Protein AF-W4JSP7-F1 (afdb_monomer_lite)

Foldseek 3Di:
DADWDKDFAPVVVLLVQLVVVCLADPDDPVVVVVDDPVCRVVVNVVSSVNSSQVSVVVLVVVLPFPWHKDFDDDPPDDTTIIIIHHPCLPPVRDDPVSVVSVVSSCVSRVNDD

pLDDT: mean 85.27, std 10.18, range [45.47, 94.75]

Organism: Heterobasidion irregulare (strain TC 32-1) (NCBI:txid747525)

Structure (mmCIF, N/CA/C/O backbone):
data_AF-W4JSP7-F1
#
_entry.id   AF-W4JSP7-F1
#
loop_
_atom_site.group_PDB
_atom_site.id
_atom_site.type_symbol
_atom_site.label_atom_id
_atom_site.label_alt_id
_atom_site.label_comp_id
_atom_site.label_asym_id
_atom_site.label_entity_id
_atom_site.label_seq_id
_atom_site.pdbx_PDB_ins_code
_atom_site.Cartn_x
_atom_site.Cartn_y
_atom_site.Cartn_z
_atom_site.occupancy
_atom_site.B_iso_or_equiv
_atom_site.auth_seq_id
_atom_site.auth_comp_id
_atom_site.auth_asym_id
_atom_site.auth_atom_id
_atom_site.pdbx_PDB_model_num
ATOM 1 N N . MET A 1 1 ? -17.566 16.484 4.068 1.00 45.47 1 MET A N 1
ATOM 2 C CA . MET A 1 1 ? -16.143 16.122 4.239 1.00 45.47 1 MET A CA 1
ATOM 3 C C . MET A 1 1 ? -16.048 15.135 5.394 1.00 45.47 1 MET A C 1
ATOM 5 O O . MET A 1 1 ? -16.369 15.506 6.516 1.00 45.47 1 MET A O 1
ATOM 9 N N . GLN A 1 2 ? -15.752 13.864 5.119 1.00 53.62 2 GLN A N 1
ATOM 10 C CA . GLN A 1 2 ? -15.632 12.832 6.155 1.00 53.62 2 GLN A CA 1
ATOM 11 C C . GLN A 1 2 ? -14.201 12.893 6.711 1.00 53.62 2 GLN A C 1
ATOM 13 O O . GLN A 1 2 ? -13.250 12.745 5.953 1.00 53.62 2 GLN A O 1
ATOM 18 N N . LEU A 1 3 ? -14.039 13.177 8.006 1.00 58.44 3 LEU A N 1
ATOM 19 C CA . LEU A 1 3 ? -12.739 13.082 8.681 1.00 58.44 3 LEU A CA 1
ATOM 20 C C . LEU A 1 3 ? -12.321 11.606 8.723 1.00 58.44 3 LEU A C 1
ATOM 22 O O . LEU A 1 3 ? -13.057 10.792 9.279 1.00 58.44 3 LEU A O 1
ATOM 26 N N . VAL A 1 4 ? -11.171 11.277 8.134 1.00 68.25 4 VAL A N 1
ATOM 27 C CA . VAL A 1 4 ? -10.566 9.934 8.135 1.00 68.25 4 VAL A CA 1
ATOM 28 C C . VAL A 1 4 ? -9.348 9.908 9.053 1.00 68.25 4 VAL A C 1
ATOM 30 O O . VAL A 1 4 ? -8.709 10.939 9.266 1.00 68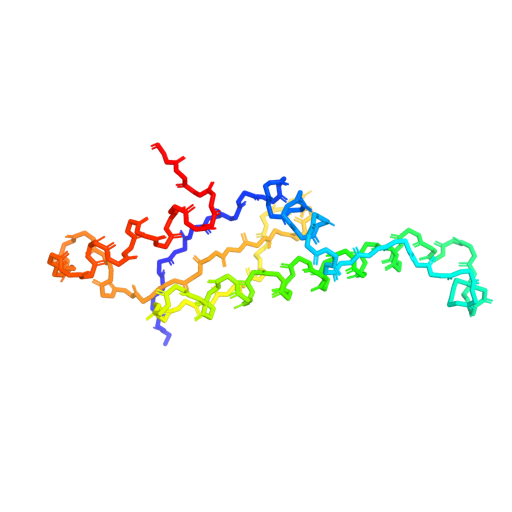.25 4 VAL A O 1
ATOM 33 N N . LEU A 1 5 ? -9.035 8.741 9.613 1.00 79.38 5 LEU A N 1
ATOM 34 C CA . LEU A 1 5 ? -7.782 8.529 10.338 1.00 79.38 5 LEU A CA 1
ATOM 35 C C . LEU A 1 5 ? -6.734 8.021 9.353 1.00 79.38 5 LEU A C 1
ATOM 37 O O . LEU A 1 5 ? -6.982 7.035 8.662 1.00 79.38 5 LEU A O 1
ATOM 41 N N . GLY A 1 6 ? -5.601 8.716 9.273 1.00 83.19 6 GLY A N 1
ATOM 42 C CA . GLY A 1 6 ? -4.509 8.392 8.362 1.00 83.19 6 GLY A CA 1
ATOM 43 C C . GLY A 1 6 ? -3.314 7.784 9.091 1.00 83.19 6 GLY A C 1
ATOM 44 O O . GLY A 1 6 ? -2.860 8.348 10.086 1.00 83.19 6 GLY A O 1
ATOM 45 N N . TYR A 1 7 ? -2.786 6.679 8.572 1.00 84.81 7 TYR A N 1
ATOM 46 C CA . TYR A 1 7 ? -1.483 6.129 8.942 1.00 84.81 7 TYR A CA 1
ATOM 47 C C . TYR A 1 7 ? -0.557 6.255 7.740 1.00 84.81 7 TYR A C 1
ATOM 49 O O . TYR A 1 7 ? -0.871 5.737 6.668 1.00 84.81 7 TYR A O 1
ATOM 57 N N . LEU A 1 8 ? 0.578 6.933 7.910 1.00 86.50 8 LEU A N 1
ATOM 58 C CA . LEU A 1 8 ? 1.589 6.982 6.857 1.00 86.50 8 LEU A CA 1
ATOM 59 C C . LEU A 1 8 ? 2.072 5.567 6.547 1.00 86.50 8 LEU A C 1
ATOM 61 O O . LEU A 1 8 ? 2.283 4.755 7.451 1.00 86.50 8 LEU A O 1
ATOM 65 N N . VAL A 1 9 ? 2.209 5.277 5.261 1.00 89.25 9 VAL A N 1
ATOM 66 C CA . VAL A 1 9 ? 2.683 3.982 4.790 1.00 89.25 9 VAL A CA 1
ATOM 67 C C . VAL A 1 9 ? 4.179 3.872 5.055 1.00 89.25 9 VAL A C 1
ATOM 69 O O . VAL A 1 9 ? 4.938 4.804 4.796 1.00 89.25 9 VAL A O 1
ATOM 72 N N . ASN A 1 10 ? 4.621 2.712 5.542 1.00 88.44 10 ASN A N 1
ATOM 73 C CA .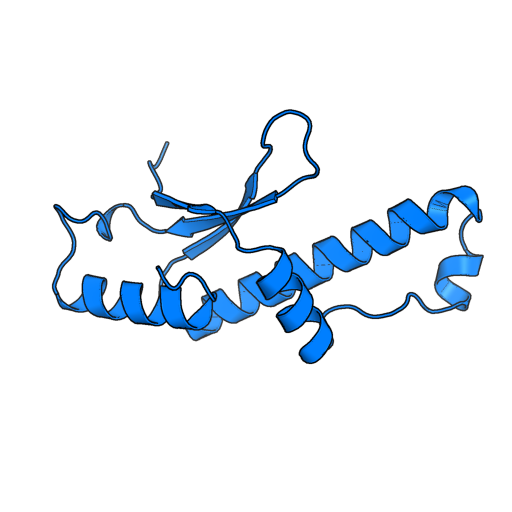 ASN A 1 10 ? 6.031 2.353 5.486 1.00 88.44 10 ASN A CA 1
ATOM 74 C C . ASN A 1 10 ? 6.362 1.942 4.045 1.00 88.44 10 ASN A C 1
ATOM 76 O O . ASN A 1 10 ? 6.146 0.799 3.649 1.00 88.44 10 ASN A O 1
ATOM 80 N N . GLU A 1 11 ? 6.830 2.896 3.247 1.00 85.75 11 GLU A N 1
ATOM 81 C CA . GLU A 1 11 ? 6.999 2.709 1.800 1.00 85.75 11 GLU A CA 1
ATOM 82 C C . GLU A 1 11 ? 8.125 1.748 1.449 1.00 85.75 11 GLU A C 1
ATOM 84 O O . GLU A 1 11 ? 8.046 1.067 0.434 1.00 85.75 11 GLU A O 1
ATOM 89 N N . ILE A 1 12 ? 9.145 1.655 2.305 1.00 87.88 12 ILE A N 1
ATOM 90 C CA . ILE A 1 12 ? 10.214 0.665 2.156 1.00 87.88 12 ILE A CA 1
ATOM 91 C C . ILE A 1 12 ? 9.610 -0.733 2.292 1.00 87.88 12 ILE A C 1
ATOM 93 O O . ILE A 1 12 ? 9.783 -1.569 1.411 1.00 87.88 12 ILE A O 1
ATOM 97 N N . TRP A 1 13 ? 8.827 -0.957 3.352 1.00 90.81 13 TRP A N 1
ATOM 98 C CA . TRP A 1 13 ? 8.156 -2.237 3.563 1.00 90.81 13 TRP A CA 1
ATOM 99 C C . TRP A 1 13 ? 7.179 -2.570 2.429 1.00 90.81 13 TRP A C 1
ATOM 101 O O . TRP A 1 13 ? 7.201 -3.688 1.919 1.00 90.81 13 TRP A O 1
ATOM 111 N N . LEU A 1 14 ? 6.352 -1.607 1.999 1.00 91.62 14 LEU A N 1
ATOM 112 C CA . LEU A 1 14 ? 5.390 -1.834 0.916 1.00 91.62 14 LEU A CA 1
ATOM 113 C C . LEU A 1 14 ? 6.106 -2.138 -0.405 1.00 91.62 14 LEU A C 1
ATOM 115 O O . LEU A 1 14 ? 5.646 -2.986 -1.163 1.00 91.62 14 LEU A O 1
ATOM 119 N N . ARG A 1 15 ? 7.255 -1.503 -0.654 1.00 91.19 15 ARG A N 1
ATOM 120 C CA . ARG A 1 15 ? 8.094 -1.755 -1.828 1.00 91.19 15 ARG A CA 1
ATOM 121 C C . ARG A 1 15 ? 8.704 -3.140 -1.831 1.00 91.19 15 ARG A C 1
ATOM 123 O O . ARG A 1 15 ? 8.640 -3.809 -2.864 1.00 91.19 15 ARG A O 1
ATOM 130 N N . ASP A 1 16 ? 9.238 -3.578 -0.698 1.00 91.19 16 ASP A N 1
ATOM 131 C CA . ASP A 1 16 ? 9.772 -4.929 -0.544 1.00 91.19 16 ASP A CA 1
ATOM 132 C C . ASP A 1 16 ? 8.664 -5.974 -0.711 1.00 91.19 16 ASP A C 1
ATOM 134 O O . ASP A 1 16 ? 8.844 -6.950 -1.440 1.00 91.19 16 ASP A O 1
ATOM 138 N N . TYR A 1 17 ? 7.497 -5.740 -0.103 1.00 92.75 17 TYR A N 1
ATOM 139 C CA . TYR A 1 17 ? 6.322 -6.598 -0.244 1.00 92.75 17 TYR A CA 1
ATOM 140 C C . TYR A 1 17 ? 5.866 -6.693 -1.705 1.00 92.75 17 TYR A C 1
ATOM 142 O O . TYR A 1 17 ? 5.742 -7.789 -2.252 1.00 92.75 17 TYR A O 1
ATOM 150 N N . ALA A 1 18 ? 5.662 -5.550 -2.360 1.00 93.94 18 ALA A N 1
ATOM 151 C CA . ALA A 1 18 ? 5.199 -5.484 -3.739 1.00 93.94 18 ALA A CA 1
ATOM 152 C C . ALA A 1 18 ? 6.172 -6.189 -4.701 1.00 93.94 18 ALA A C 1
ATOM 154 O O . ALA A 1 18 ? 5.738 -6.941 -5.571 1.00 93.94 18 ALA A O 1
ATOM 155 N N . LYS A 1 19 ? 7.485 -6.048 -4.477 1.00 92.06 19 LYS A N 1
ATOM 156 C CA . LYS A 1 19 ? 8.517 -6.751 -5.250 1.00 92.06 19 LYS A CA 1
ATOM 157 C C . LYS A 1 19 ? 8.519 -8.261 -5.003 1.00 92.06 19 LYS A C 1
ATOM 159 O O . LYS A 1 19 ? 8.575 -9.035 -5.953 1.00 92.06 19 LYS A O 1
ATOM 164 N N . GLN A 1 20 ? 8.439 -8.698 -3.743 1.00 93.44 20 GLN A N 1
ATOM 165 C CA . GLN A 1 20 ? 8.386 -10.125 -3.382 1.00 93.44 20 GLN A CA 1
ATOM 166 C C . GLN A 1 20 ? 7.159 -10.831 -3.968 1.00 93.44 20 GLN A C 1
ATOM 168 O O . GLN A 1 20 ? 7.225 -12.015 -4.295 1.00 93.44 20 GLN A O 1
ATOM 173 N N . HIS A 1 21 ? 6.057 -10.098 -4.110 1.00 94.19 21 HIS A N 1
ATOM 174 C CA . HIS A 1 21 ? 4.799 -10.593 -4.658 1.00 94.19 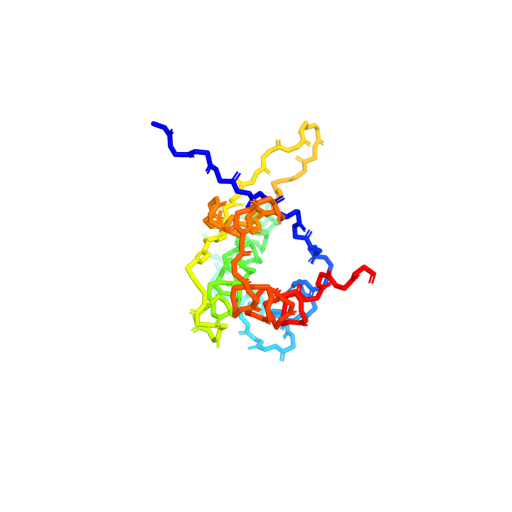21 HIS A CA 1
ATOM 175 C C . HIS A 1 21 ? 4.576 -10.242 -6.136 1.00 94.19 21 HIS A C 1
ATOM 177 O O . HIS A 1 21 ? 3.503 -10.531 -6.652 1.00 94.19 21 HIS A O 1
ATOM 183 N N . GLN A 1 22 ? 5.589 -9.694 -6.817 1.00 93.56 22 GLN A N 1
ATOM 184 C CA . GLN A 1 22 ? 5.587 -9.432 -8.261 1.00 93.56 22 GLN A CA 1
ATOM 185 C C . GLN A 1 22 ? 4.475 -8.478 -8.742 1.00 93.56 22 GLN A C 1
ATOM 187 O O . GLN A 1 22 ? 3.970 -8.640 -9.847 1.00 93.56 22 GLN A O 1
ATOM 192 N N . TYR A 1 23 ? 4.113 -7.472 -7.938 1.00 93.31 23 TYR A N 1
ATOM 193 C CA . TYR A 1 23 ? 3.171 -6.417 -8.358 1.00 93.31 23 TYR A CA 1
ATOM 194 C C . TYR A 1 23 ? 3.787 -5.411 -9.335 1.00 93.31 23 TYR A C 1
A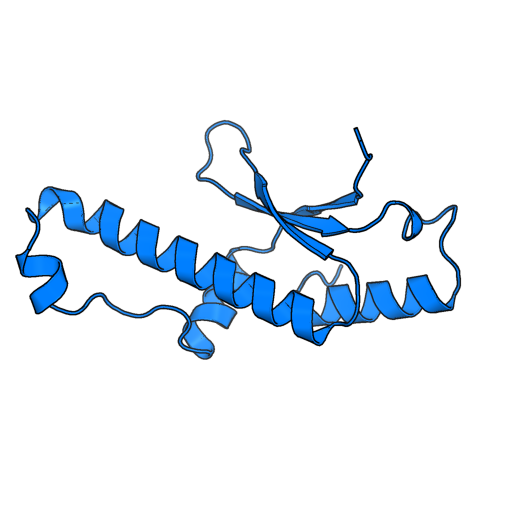TOM 196 O O . TYR A 1 23 ? 3.074 -4.701 -10.027 1.00 93.31 23 TYR A O 1
ATOM 204 N N . TYR A 1 24 ? 5.113 -5.337 -9.381 1.00 89.81 24 TYR A N 1
ATOM 205 C CA . TYR A 1 24 ? 5.854 -4.653 -10.432 1.00 89.81 24 TYR A CA 1
ATOM 206 C C . TYR A 1 24 ? 7.168 -5.401 -10.659 1.00 89.81 24 TYR A C 1
ATOM 208 O O . TYR A 1 24 ? 7.633 -6.169 -9.806 1.00 89.81 24 TYR A O 1
ATOM 216 N N . GLY A 1 25 ? 7.767 -5.181 -11.820 1.00 84.75 25 GLY A N 1
ATOM 217 C CA . GLY A 1 25 ? 9.040 -5.767 -12.206 1.00 84.75 25 GLY A CA 1
ATOM 218 C C . GLY A 1 25 ? 9.844 -4.801 -13.057 1.00 84.75 25 GLY A C 1
ATOM 219 O O . GLY A 1 25 ? 9.480 -3.637 -13.216 1.00 84.75 25 GLY A O 1
ATOM 220 N N . ASP A 1 26 ? 10.947 -5.296 -13.604 1.00 85.94 26 ASP A N 1
ATOM 221 C CA . ASP A 1 26 ? 11.686 -4.533 -14.600 1.00 85.94 26 ASP A CA 1
ATOM 222 C C . ASP A 1 26 ? 10.803 -4.378 -15.845 1.00 85.94 26 ASP A C 1
ATOM 224 O O . ASP A 1 26 ? 10.248 -5.363 -16.342 1.00 85.94 26 ASP A O 1
ATOM 228 N N . LEU A 1 27 ? 10.672 -3.143 -16.339 1.00 84.31 27 LEU A N 1
ATOM 229 C CA . LEU A 1 27 ? 9.989 -2.889 -17.604 1.00 84.31 27 LEU A CA 1
ATOM 230 C C . LEU A 1 27 ? 10.688 -3.670 -18.715 1.00 84.31 27 LEU A C 1
ATOM 232 O O . LEU A 1 27 ? 11.920 -3.650 -18.829 1.00 84.31 27 LEU A O 1
ATOM 236 N N . ASP A 1 28 ? 9.900 -4.355 -19.539 1.00 87.19 28 ASP A N 1
ATOM 237 C CA . ASP A 1 28 ? 10.458 -5.140 -20.623 1.00 87.19 28 ASP A CA 1
ATOM 238 C C . ASP A 1 28 ? 11.110 -4.220 -21.683 1.00 87.19 28 ASP A C 1
ATOM 240 O O . ASP A 1 28 ? 10.692 -3.069 -21.881 1.00 87.19 28 ASP A O 1
ATOM 244 N N . PRO A 1 29 ? 12.153 -4.699 -22.383 1.00 86.88 29 PRO A N 1
ATOM 245 C CA . PRO A 1 29 ? 12.863 -3.883 -23.363 1.00 86.88 29 PRO A CA 1
ATOM 246 C C . PRO A 1 29 ? 11.999 -3.406 -24.537 1.00 86.88 29 PRO A C 1
ATOM 248 O O . PRO A 1 29 ? 12.320 -2.376 -25.127 1.00 86.88 29 PRO A O 1
ATOM 251 N N . GLU A 1 30 ? 10.931 -4.129 -24.894 1.00 90.38 30 GLU A N 1
ATOM 252 C CA . GLU A 1 30 ? 10.044 -3.744 -25.997 1.00 90.38 30 GLU A CA 1
ATOM 253 C C . GLU A 1 30 ? 9.202 -2.528 -25.602 1.00 90.38 30 GLU A C 1
ATOM 255 O O . GLU A 1 30 ? 9.101 -1.577 -26.378 1.00 90.38 30 GLU A O 1
ATOM 260 N N . THR A 1 31 ? 8.691 -2.504 -24.369 1.00 85.75 31 THR A N 1
ATOM 261 C CA . THR A 1 31 ? 7.988 -1.353 -23.794 1.00 85.75 31 THR A CA 1
ATOM 262 C C . THR A 1 31 ? 8.902 -0.135 -23.685 1.00 85.75 31 THR A C 1
ATOM 264 O O . THR A 1 31 ? 8.505 0.963 -24.080 1.00 85.75 31 THR A O 1
ATOM 267 N N . LEU A 1 32 ? 10.141 -0.301 -23.205 1.00 88.56 32 LEU A N 1
ATOM 268 C CA . LEU A 1 32 ? 11.100 0.809 -23.120 1.00 88.56 32 LEU A CA 1
ATOM 269 C C . LEU A 1 32 ? 11.457 1.369 -24.503 1.00 88.56 32 LEU A C 1
ATOM 271 O O . LEU A 1 32 ? 11.523 2.585 -24.660 1.00 88.56 32 LEU A O 1
ATOM 275 N N . ALA A 1 33 ? 11.603 0.513 -25.519 1.00 91.12 33 ALA A N 1
ATOM 276 C CA . ALA A 1 33 ? 11.951 0.925 -26.881 1.00 91.12 33 ALA A CA 1
ATOM 277 C C . ALA A 1 33 ? 10.906 1.840 -27.554 1.00 91.12 33 ALA A C 1
ATOM 279 O O . ALA A 1 33 ? 11.220 2.494 -28.551 1.00 91.12 33 ALA A O 1
ATOM 280 N N . LEU A 1 34 ? 9.681 1.919 -27.020 1.00 93.69 34 LEU A N 1
ATOM 281 C CA . LEU A 1 34 ? 8.649 2.857 -27.480 1.00 93.69 34 LEU A CA 1
ATOM 282 C C . LEU A 1 34 ? 8.933 4.310 -27.073 1.00 93.69 34 LEU A C 1
ATOM 284 O O . LEU A 1 34 ? 8.329 5.234 -27.624 1.00 93.69 34 LEU A O 1
ATOM 288 N N . TYR A 1 35 ? 9.832 4.524 -26.112 1.00 92.31 35 TYR A N 1
ATOM 289 C CA . TYR A 1 35 ? 10.106 5.825 -25.518 1.00 92.31 35 TYR A CA 1
ATOM 290 C C . TYR A 1 35 ? 11.570 6.225 -25.692 1.00 92.31 35 TYR A C 1
ATOM 292 O O . TYR A 1 35 ? 12.458 5.410 -25.915 1.00 92.31 35 TYR A O 1
ATOM 300 N N . HIS A 1 36 ? 11.840 7.524 -25.579 1.00 94.75 36 HIS A N 1
ATOM 301 C CA . HIS A 1 36 ? 13.212 8.018 -25.541 1.00 94.75 36 HIS A CA 1
ATOM 302 C C . HIS A 1 36 ? 13.868 7.661 -24.198 1.00 94.75 36 HIS A C 1
ATOM 304 O O . HIS A 1 36 ? 13.216 7.766 -23.160 1.00 94.75 36 HIS A O 1
ATOM 310 N N . GLU A 1 37 ? 15.166 7.337 -24.190 1.00 91.19 37 GLU A N 1
ATOM 311 C CA . GLU A 1 37 ? 15.906 6.901 -22.988 1.00 91.19 37 GLU A CA 1
ATOM 312 C C . GLU A 1 37 ? 15.791 7.873 -21.805 1.00 91.19 37 GLU A C 1
ATOM 314 O O . GLU A 1 37 ? 15.734 7.468 -20.645 1.00 91.19 37 GLU A O 1
ATOM 319 N N . SER A 1 38 ? 15.672 9.173 -22.086 1.00 93.94 38 SER A N 1
ATOM 320 C CA . SER A 1 38 ? 15.464 10.196 -21.052 1.00 93.94 38 SER A CA 1
ATOM 321 C C . SER A 1 38 ? 14.148 10.047 -20.276 1.00 93.94 38 SER A C 1
ATOM 323 O O . SER A 1 38 ? 14.011 10.642 -19.211 1.00 93.94 38 SER A O 1
ATOM 325 N N . ALA A 1 39 ? 13.168 9.311 -20.807 1.00 89.75 39 ALA A N 1
ATOM 326 C CA . ALA A 1 39 ? 11.884 9.050 -20.162 1.00 89.75 39 ALA A CA 1
ATOM 327 C C . ALA A 1 39 ? 11.901 7.791 -19.282 1.00 89.75 39 ALA A C 1
ATOM 329 O O . ALA A 1 39 ? 11.020 7.643 -18.434 1.00 89.75 39 ALA A O 1
ATOM 330 N N . TYR A 1 40 ? 12.896 6.908 -19.431 1.00 90.81 40 TYR A N 1
ATOM 331 C CA . TYR A 1 40 ? 12.933 5.621 -18.728 1.00 90.81 40 TYR A CA 1
ATOM 332 C C . TYR A 1 40 ? 12.827 5.757 -17.202 1.00 90.81 40 TYR A C 1
ATOM 334 O O . TYR A 1 40 ? 12.021 5.035 -16.621 1.00 90.81 40 TYR A O 1
ATOM 342 N N . PRO A 1 41 ? 13.520 6.702 -16.528 1.00 88.44 41 PRO A N 1
ATOM 343 C CA . PRO A 1 41 ? 13.394 6.841 -15.075 1.00 88.44 41 PRO A CA 1
ATOM 344 C C . PRO A 1 41 ? 11.970 7.179 -14.614 1.00 88.44 41 PRO A C 1
ATOM 346 O O . PRO A 1 41 ? 11.545 6.738 -13.551 1.00 88.44 41 PRO A O 1
ATOM 349 N N . ILE A 1 42 ? 11.227 7.959 -15.408 1.00 88.31 42 ILE A N 1
ATOM 350 C CA . ILE A 1 42 ? 9.846 8.344 -15.089 1.00 88.31 42 ILE A CA 1
ATOM 351 C C . ILE A 1 42 ? 8.909 7.153 -15.292 1.00 88.31 42 ILE A C 1
ATOM 353 O O . ILE A 1 42 ? 8.037 6.929 -14.459 1.00 88.31 42 ILE A O 1
ATOM 357 N N . LEU A 1 43 ? 9.106 6.383 -16.364 1.00 88.00 43 LEU A N 1
ATOM 358 C CA . LEU A 1 43 ? 8.307 5.191 -16.656 1.00 88.00 43 LEU A CA 1
ATOM 359 C C . LEU A 1 43 ? 8.497 4.112 -15.591 1.00 88.00 43 LEU A C 1
ATOM 361 O O . LEU A 1 43 ? 7.512 3.639 -15.038 1.00 88.00 43 LEU A O 1
ATOM 365 N N . ILE A 1 44 ? 9.751 3.794 -15.252 1.00 88.25 44 ILE A N 1
ATOM 366 C CA . ILE A 1 44 ? 10.083 2.821 -14.199 1.00 88.25 44 ILE A CA 1
ATOM 367 C C . ILE A 1 44 ? 9.410 3.230 -12.891 1.00 88.25 44 ILE A C 1
ATOM 369 O O . ILE A 1 44 ? 8.745 2.428 -12.250 1.00 88.25 44 ILE A O 1
ATOM 373 N N . ARG A 1 45 ? 9.519 4.508 -12.525 1.00 86.81 45 ARG A N 1
ATOM 374 C CA . ARG A 1 45 ? 8.899 5.019 -11.307 1.00 86.81 45 ARG A CA 1
ATOM 375 C C . ARG A 1 45 ? 7.369 4.989 -11.347 1.00 86.81 45 ARG A C 1
ATOM 377 O O . ARG A 1 45 ? 6.755 4.774 -10.310 1.00 86.81 45 ARG A O 1
ATOM 384 N N . SER A 1 46 ? 6.753 5.246 -12.500 1.00 87.31 46 SER A N 1
ATOM 385 C CA . SER A 1 46 ? 5.297 5.141 -12.650 1.00 87.31 46 SER A CA 1
ATOM 386 C C . SER A 1 46 ? 4.838 3.708 -12.406 1.00 87.31 46 SER A C 1
ATOM 388 O O . SER A 1 46 ? 3.953 3.497 -11.586 1.00 87.31 46 SER A O 1
ATOM 390 N N . GLU A 1 47 ? 5.504 2.740 -13.038 1.00 88.88 47 GLU A N 1
ATOM 391 C CA . GLU A 1 47 ? 5.211 1.313 -12.880 1.00 88.88 47 GLU A CA 1
ATOM 392 C C . GLU A 1 47 ? 5.399 0.856 -11.427 1.00 88.88 47 GLU A C 1
ATOM 394 O O . GLU A 1 47 ? 4.558 0.157 -10.864 1.00 88.88 47 GLU A O 1
ATOM 399 N N . GLU A 1 48 ? 6.478 1.310 -10.778 1.00 89.19 48 GLU A N 1
ATOM 400 C CA . GLU A 1 48 ? 6.696 1.075 -9.352 1.00 89.19 48 GLU A CA 1
ATOM 401 C C . GLU A 1 48 ? 5.528 1.619 -8.520 1.00 89.19 48 GLU A C 1
ATOM 403 O O . GLU A 1 48 ? 4.993 0.905 -7.676 1.00 89.19 48 GLU A O 1
ATOM 408 N N . MET A 1 49 ? 5.102 2.864 -8.748 1.00 89.19 49 MET A N 1
ATOM 409 C CA . MET A 1 49 ? 4.004 3.477 -7.993 1.00 89.19 49 MET A CA 1
ATOM 410 C C . MET A 1 49 ? 2.669 2.757 -8.199 1.00 89.19 49 MET A C 1
ATOM 412 O O . MET A 1 49 ? 1.930 2.582 -7.226 1.00 89.19 49 MET A O 1
ATOM 416 N N . ASP A 1 50 ? 2.380 2.320 -9.422 1.00 90.62 50 ASP A N 1
ATOM 417 C CA . ASP A 1 50 ? 1.173 1.559 -9.742 1.00 90.62 50 ASP A CA 1
ATOM 418 C C . ASP A 1 50 ? 1.194 0.190 -9.047 1.00 90.62 50 ASP A C 1
ATOM 420 O O . ASP A 1 50 ? 0.230 -0.167 -8.362 1.00 90.62 50 ASP A O 1
ATOM 424 N N . GLY A 1 51 ? 2.328 -0.516 -9.081 1.00 92.88 51 GLY A N 1
ATOM 425 C CA . GLY A 1 51 ? 2.492 -1.787 -8.372 1.00 92.88 51 GLY A CA 1
ATOM 426 C C . GLY A 1 51 ? 2.418 -1.652 -6.847 1.00 92.88 51 GLY A C 1
ATOM 427 O O . GLY A 1 51 ? 1.833 -2.500 -6.169 1.00 92.88 51 GLY A O 1
ATOM 428 N N . LEU A 1 52 ? 2.959 -0.572 -6.269 1.00 92.94 52 LEU A N 1
ATOM 429 C CA . LEU A 1 52 ? 2.793 -0.271 -4.840 1.00 92.94 52 LEU A CA 1
ATOM 430 C C . LEU A 1 52 ? 1.323 -0.031 -4.486 1.00 92.94 52 LEU A C 1
ATOM 432 O O . LEU A 1 52 ? 0.848 -0.508 -3.449 1.00 92.94 52 LEU A O 1
ATOM 436 N N . TYR A 1 53 ? 0.609 0.717 -5.330 1.00 92.19 53 TYR A N 1
ATOM 437 C CA . TYR A 1 53 ? -0.800 1.013 -5.119 1.00 92.19 53 TYR A CA 1
ATOM 438 C C . TYR A 1 53 ? -1.645 -0.261 -5.169 1.00 92.19 53 TYR A C 1
ATOM 440 O O . TYR A 1 53 ? -2.428 -0.513 -4.250 1.00 92.19 53 TYR A O 1
ATOM 448 N N . GLU A 1 54 ? -1.434 -1.095 -6.189 1.00 94.44 54 GLU A N 1
ATOM 449 C CA . GLU A 1 54 ? -2.116 -2.377 -6.347 1.00 94.44 54 GLU A CA 1
ATOM 450 C C . GLU A 1 54 ? -1.848 -3.302 -5.155 1.00 94.44 54 GLU A C 1
ATOM 452 O O . GLU A 1 54 ? -2.795 -3.781 -4.527 1.00 94.44 54 GLU A O 1
ATOM 457 N N . ALA A 1 55 ? -0.582 -3.453 -4.750 1.00 94.38 55 ALA A N 1
ATOM 458 C CA . ALA A 1 55 ? -0.211 -4.250 -3.584 1.00 94.38 55 ALA A CA 1
ATOM 459 C C . ALA A 1 55 ? -0.929 -3.787 -2.308 1.00 94.38 55 ALA A C 1
ATOM 461 O O . ALA A 1 55 ? -1.406 -4.602 -1.512 1.00 94.38 55 ALA A O 1
ATOM 462 N N . GLY A 1 56 ? -1.035 -2.473 -2.102 1.00 92.56 56 GLY A N 1
ATOM 463 C CA . GLY A 1 56 ? -1.732 -1.926 -0.948 1.00 92.56 56 GLY A CA 1
ATOM 464 C C . GLY A 1 56 ? -3.249 -2.110 -1.003 1.00 92.56 56 GLY A C 1
ATOM 465 O O . GLY A 1 56 ? -3.862 -2.416 0.023 1.00 92.56 56 GLY A O 1
ATOM 466 N N . CYS A 1 57 ? -3.864 -1.985 -2.179 1.00 91.38 57 CYS A N 1
ATOM 467 C CA . CYS A 1 57 ? -5.276 -2.316 -2.379 1.00 91.38 57 CYS A CA 1
ATOM 468 C C . CYS A 1 57 ? -5.562 -3.790 -2.060 1.00 91.38 57 CYS A C 1
ATOM 470 O O . CYS A 1 57 ? -6.545 -4.092 -1.377 1.00 91.38 57 CYS A O 1
ATOM 472 N N . ASP A 1 58 ? -4.673 -4.689 -2.469 1.00 93.00 58 ASP A N 1
ATOM 473 C CA . ASP A 1 58 ? -4.780 -6.121 -2.206 1.00 93.00 58 ASP A CA 1
ATOM 474 C C . ASP A 1 58 ? -4.668 -6.453 -0.709 1.00 93.00 58 ASP A C 1
ATOM 476 O O . ASP A 1 58 ? -5.453 -7.234 -0.159 1.00 93.00 58 ASP A O 1
ATOM 480 N N . LEU A 1 59 ? -3.735 -5.803 -0.009 1.00 91.75 59 LEU A N 1
ATOM 481 C CA . LEU A 1 59 ? -3.599 -5.887 1.446 1.00 91.75 59 LEU A CA 1
ATOM 482 C C . LEU A 1 59 ? -4.880 -5.417 2.162 1.00 91.75 59 LEU A C 1
ATOM 484 O O . LEU A 1 59 ? -5.383 -6.094 3.066 1.00 91.75 59 LEU A O 1
ATOM 488 N N . ILE A 1 60 ? -5.462 -4.298 1.722 1.00 89.50 60 ILE A N 1
ATOM 489 C CA . ILE A 1 60 ? -6.738 -3.794 2.248 1.00 89.50 60 ILE A CA 1
ATOM 490 C C . ILE A 1 60 ? -7.866 -4.807 2.018 1.00 89.50 60 ILE A C 1
ATOM 492 O O . ILE A 1 60 ? -8.632 -5.084 2.943 1.00 89.50 60 ILE A O 1
ATOM 496 N N . ALA A 1 61 ? -7.965 -5.399 0.827 1.00 88.81 61 ALA A N 1
ATOM 497 C CA . ALA A 1 61 ? -9.012 -6.371 0.523 1.00 88.81 61 ALA A CA 1
ATOM 498 C C . ALA A 1 61 ? -8.964 -7.591 1.465 1.00 88.81 61 ALA A C 1
ATOM 500 O O . ALA A 1 61 ? -10.004 -8.093 1.895 1.00 88.81 61 ALA A O 1
ATOM 501 N N . ARG A 1 62 ? -7.760 -8.026 1.860 1.00 87.75 62 ARG A N 1
ATOM 502 C CA . ARG A 1 62 ? -7.545 -9.180 2.753 1.00 87.75 62 ARG A CA 1
ATOM 503 C C . ARG A 1 62 ? -7.873 -8.902 4.218 1.00 87.75 62 ARG A C 1
ATOM 505 O O . ARG A 1 62 ? -8.190 -9.834 4.954 1.00 87.75 62 ARG A O 1
ATOM 512 N N . CYS A 1 63 ? -7.796 -7.649 4.669 1.00 81.19 63 CYS A N 1
ATOM 513 C CA . CYS A 1 63 ? -7.969 -7.334 6.090 1.00 81.19 63 CYS A CA 1
ATOM 514 C C . CYS A 1 63 ? -9.440 -7.287 6.540 1.00 81.19 63 CYS A C 1
ATOM 516 O O . CYS A 1 63 ? -9.709 -7.318 7.741 1.00 81.19 63 CYS A O 1
ATOM 518 N N . GLY A 1 64 ? -10.397 -7.203 5.606 1.00 79.31 64 GLY A N 1
ATOM 519 C CA . GLY A 1 64 ? -11.832 -7.106 5.911 1.00 79.31 64 GLY A CA 1
ATOM 520 C C . GLY A 1 64 ? -12.251 -5.786 6.574 1.00 79.31 64 GLY A C 1
ATOM 521 O O . GLY A 1 64 ? -13.400 -5.634 6.989 1.00 79.31 64 GLY A O 1
ATOM 522 N N . MET A 1 65 ? -11.334 -4.822 6.680 1.00 84.38 65 MET A N 1
ATOM 523 C CA . MET A 1 65 ? -11.590 -3.483 7.192 1.00 84.38 65 MET A CA 1
ATOM 524 C C . MET A 1 65 ? -11.860 -2.525 6.035 1.00 84.38 65 MET A C 1
ATOM 526 O O . MET A 1 65 ? -11.209 -2.578 4.994 1.00 84.38 65 MET A O 1
ATOM 530 N N . ARG A 1 66 ? -12.791 -1.585 6.230 1.00 85.00 66 ARG A N 1
ATOM 531 C CA . ARG A 1 66 ? -12.995 -0.491 5.277 1.00 85.00 66 ARG A CA 1
ATOM 532 C C . ARG A 1 66 ? -11.847 0.515 5.399 1.00 85.00 66 ARG A C 1
ATOM 534 O O . ARG A 1 66 ? -11.917 1.444 6.206 1.00 85.00 66 ARG A O 1
ATOM 541 N N . ALA A 1 67 ? -10.815 0.307 4.592 1.00 88.38 67 ALA A N 1
ATOM 542 C CA . ALA A 1 67 ? -9.675 1.196 4.430 1.00 88.38 67 ALA A CA 1
ATOM 543 C C . ALA A 1 67 ? -9.518 1.606 2.959 1.00 88.38 67 ALA A C 1
ATOM 545 O O . ALA A 1 67 ? -10.066 0.968 2.063 1.00 88.38 67 ALA A O 1
ATOM 546 N N . THR A 1 68 ? -8.776 2.677 2.714 1.00 90.56 68 THR A N 1
ATOM 547 C CA . THR A 1 68 ? -8.342 3.086 1.376 1.00 90.56 68 THR A CA 1
ATOM 548 C C . THR A 1 68 ? -6.871 3.458 1.423 1.00 90.56 68 THR A C 1
ATOM 550 O O . THR A 1 68 ? -6.405 4.011 2.419 1.00 90.56 68 THR A O 1
ATOM 553 N N . LEU A 1 69 ? -6.150 3.205 0.339 1.00 91.19 69 LEU A N 1
ATOM 554 C CA . LEU A 1 69 ? -4.813 3.741 0.141 1.00 91.19 69 LEU A CA 1
ATOM 555 C C . LEU A 1 69 ? -4.936 5.042 -0.649 1.00 91.19 69 LEU A C 1
ATOM 557 O O . LEU A 1 69 ? -5.541 5.049 -1.718 1.00 91.19 69 LEU A O 1
ATOM 561 N N . ASN A 1 70 ? -4.397 6.137 -0.120 1.00 88.94 70 ASN A N 1
ATOM 562 C CA . ASN A 1 70 ? -4.415 7.429 -0.799 1.00 88.94 70 ASN A CA 1
ATOM 563 C C . ASN A 1 70 ? -2.992 7.961 -0.971 1.00 88.94 70 ASN A C 1
ATOM 565 O O . AS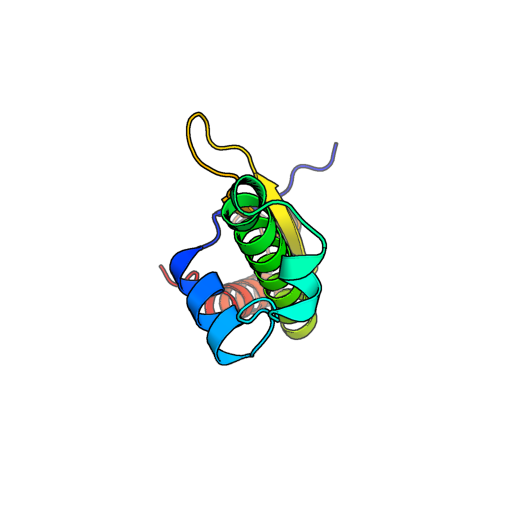N A 1 70 ? -2.222 7.912 -0.007 1.00 88.94 70 ASN A O 1
ATOM 569 N N . PRO A 1 71 ? -2.645 8.517 -2.144 1.00 85.69 71 PRO A N 1
ATOM 570 C CA . PRO A 1 71 ? -1.423 9.288 -2.278 1.00 85.69 71 PRO A CA 1
ATOM 571 C C . PRO A 1 71 ? -1.527 10.556 -1.422 1.00 85.69 71 PRO A C 1
ATOM 573 O O . PRO A 1 71 ? -2.567 11.219 -1.372 1.00 85.69 71 PRO A O 1
ATOM 576 N N . VAL A 1 72 ? -0.443 10.898 -0.738 1.00 82.75 72 VAL A N 1
ATOM 577 C CA . VAL A 1 72 ? -0.311 12.102 0.076 1.00 82.75 72 VAL A CA 1
ATOM 578 C C . VAL A 1 72 ? 0.959 12.846 -0.300 1.00 82.75 72 VAL A C 1
ATOM 580 O O . VAL A 1 72 ? 2.010 12.262 -0.557 1.00 82.75 72 VAL A O 1
ATOM 583 N N . TRP A 1 73 ? 0.852 14.169 -0.315 1.00 77.44 73 TRP A N 1
ATOM 584 C CA . TRP A 1 73 ? 1.962 15.061 -0.615 1.00 77.44 73 TRP A CA 1
ATOM 585 C C . TRP A 1 73 ? 2.538 15.587 0.693 1.00 77.44 73 TRP A C 1
ATOM 587 O O . TRP A 1 73 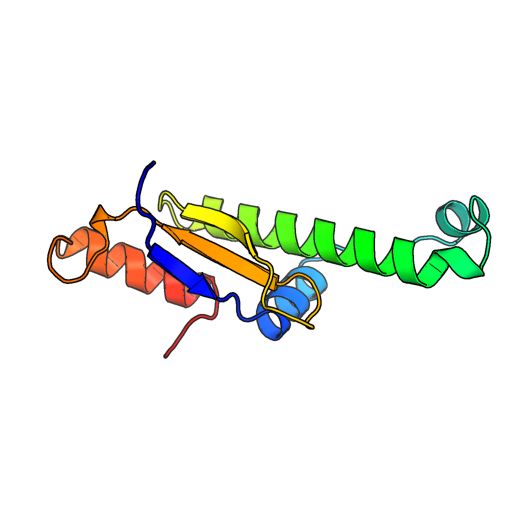? 1.874 16.343 1.406 1.00 77.44 73 TRP A O 1
ATOM 597 N N . ILE A 1 74 ? 3.764 15.183 1.020 1.00 70.31 74 ILE A N 1
ATOM 598 C CA . ILE A 1 74 ? 4.476 15.657 2.209 1.00 70.31 74 ILE A CA 1
ATOM 599 C C . ILE A 1 74 ? 5.594 16.592 1.748 1.00 70.31 74 ILE A C 1
ATOM 601 O O . ILE A 1 74 ? 6.729 16.170 1.557 1.00 70.31 74 ILE A O 1
ATOM 605 N N . SER A 1 75 ? 5.269 17.879 1.583 1.00 67.88 75 SER A N 1
ATOM 606 C CA . SER A 1 75 ? 6.232 18.930 1.211 1.00 67.88 75 SER A CA 1
ATOM 607 C C . SER A 1 75 ? 7.135 18.510 0.027 1.00 67.88 75 SER A C 1
ATOM 609 O O . SER A 1 75 ? 6.693 17.837 -0.895 1.00 67.88 75 SER A O 1
ATOM 611 N N . ASN A 1 76 ? 8.399 18.918 0.050 1.00 59.81 76 ASN A N 1
ATOM 612 C CA . ASN A 1 76 ? 9.506 18.648 -0.865 1.00 59.81 76 ASN A CA 1
ATOM 613 C C . ASN A 1 76 ? 9.900 17.164 -1.054 1.00 59.81 76 ASN A C 1
ATOM 615 O O . ASN A 1 76 ? 10.984 16.903 -1.574 1.00 59.81 76 ASN A O 1
ATOM 619 N N . CYS A 1 77 ? 9.059 16.207 -0.657 1.00 50.84 77 CYS A N 1
ATOM 620 C CA . CYS A 1 77 ? 9.284 14.786 -0.891 1.00 50.84 77 CYS A CA 1
ATOM 621 C C . CYS A 1 77 ? 8.420 14.254 -2.038 1.00 50.84 77 CYS A C 1
ATOM 623 O O . CYS A 1 77 ? 7.352 14.773 -2.365 1.00 50.84 77 CYS A O 1
ATOM 625 N N . GLU A 1 78 ? 8.929 13.183 -2.632 1.00 57.25 78 GLU A N 1
ATOM 626 C CA . GLU A 1 78 ? 8.225 12.294 -3.544 1.00 57.25 78 GLU A CA 1
ATOM 627 C C . GLU A 1 78 ? 6.862 11.876 -2.969 1.00 57.25 78 GLU A C 1
ATOM 629 O O . GLU A 1 78 ? 6.690 11.807 -1.754 1.00 57.25 78 GLU A O 1
ATOM 634 N N . SER A 1 79 ? 5.875 11.661 -3.843 1.00 59.78 79 SER A N 1
ATOM 635 C CA . SER A 1 79 ? 4.522 11.241 -3.466 1.00 59.78 79 SER A CA 1
ATOM 636 C C . SER A 1 79 ? 4.573 10.033 -2.537 1.00 59.78 79 SER A C 1
ATOM 638 O O . SER A 1 79 ? 5.061 8.984 -2.954 1.00 59.78 79 SER A O 1
ATOM 640 N N . CYS A 1 80 ? 4.049 10.196 -1.319 1.00 76.00 80 CYS A N 1
ATOM 641 C CA . CYS A 1 80 ? 3.941 9.108 -0.362 1.00 76.00 80 CYS A CA 1
ATOM 642 C C . CYS A 1 80 ? 2.546 8.478 -0.396 1.00 76.00 80 CYS A C 1
ATOM 644 O O . CYS A 1 80 ? 1.606 9.060 -0.941 1.00 76.00 80 CYS A O 1
ATOM 646 N N . PHE A 1 81 ? 2.362 7.348 0.276 1.00 88.44 81 PHE A N 1
ATOM 647 C CA . PHE A 1 81 ? 1.044 6.773 0.524 1.00 88.44 81 PHE A CA 1
ATOM 648 C C . PHE A 1 81 ? 0.581 6.901 1.986 1.00 88.44 81 PHE A C 1
ATOM 650 O O . PHE A 1 81 ? 1.364 6.964 2.937 1.00 88.44 81 PHE A O 1
ATOM 657 N N . CYS A 1 82 ? -0.739 6.917 2.174 1.00 89.81 82 CYS A N 1
ATOM 658 C CA . CYS A 1 82 ? -1.397 6.930 3.475 1.00 89.81 82 CYS A CA 1
ATOM 659 C C . CYS A 1 82 ? -2.553 5.928 3.509 1.00 89.81 82 CYS A C 1
ATOM 661 O O . CYS A 1 82 ? -3.469 5.980 2.682 1.00 89.81 82 CYS A O 1
ATOM 663 N N . TRP A 1 83 ? -2.543 5.057 4.515 1.00 90.94 83 TRP A N 1
ATOM 664 C CA . TRP A 1 83 ? -3.674 4.210 4.859 1.00 90.94 83 TRP A CA 1
ATOM 665 C C . TRP A 1 83 ? -4.748 5.058 5.534 1.00 90.94 83 TRP A C 1
ATOM 667 O O . TRP A 1 83 ? -4.569 5.539 6.652 1.00 90.94 83 TRP A O 1
ATOM 677 N N . CYS A 1 84 ? -5.882 5.234 4.874 1.00 90.38 84 CYS A N 1
ATOM 678 C CA . CYS A 1 84 ? -7.017 5.973 5.403 1.00 90.38 84 CYS A CA 1
ATOM 679 C C . CYS A 1 84 ? -8.092 5.004 5.891 1.00 90.38 84 CYS A C 1
ATOM 681 O O . CYS A 1 84 ? -8.558 4.152 5.137 1.00 90.38 84 CYS A O 1
ATOM 683 N N . ILE A 1 85 ? -8.512 5.151 7.145 1.00 89.56 85 ILE A N 1
ATOM 684 C CA . ILE A 1 85 ? -9.520 4.294 7.774 1.00 89.56 85 ILE A CA 1
ATOM 685 C C . ILE A 1 85 ? -10.689 5.123 8.314 1.00 89.56 85 ILE A C 1
ATOM 687 O O . ILE A 1 85 ? -10.588 6.337 8.527 1.00 89.56 85 ILE A O 1
ATOM 691 N N . SER A 1 86 ? -11.821 4.453 8.546 1.00 85.69 86 SER A N 1
ATOM 692 C CA . SER A 1 86 ? -13.013 5.071 9.138 1.00 85.69 86 SER A CA 1
ATOM 693 C C . SER A 1 86 ? -12.707 5.728 10.489 1.00 85.69 86 SER A C 1
ATOM 695 O O . SER A 1 86 ? -11.968 5.192 11.315 1.00 85.69 86 SER A O 1
ATOM 697 N N . ARG A 1 87 ? -13.368 6.858 10.768 1.00 83.31 87 ARG A N 1
ATOM 698 C CA . ARG A 1 87 ? -13.317 7.520 12.079 1.00 83.31 87 ARG A CA 1
ATOM 699 C C . ARG A 1 87 ? -13.817 6.631 13.222 1.00 83.31 87 ARG A C 1
ATOM 701 O O . ARG A 1 87 ? -13.455 6.893 14.363 1.00 83.31 87 ARG A O 1
ATOM 708 N N . SER A 1 88 ? -14.620 5.599 12.942 1.00 82.81 88 SER A N 1
ATOM 709 C CA . SER A 1 88 ? -15.112 4.678 13.981 1.00 82.81 88 SER A CA 1
ATOM 710 C C . SER A 1 88 ? -13.971 3.992 14.743 1.00 82.81 88 SER A C 1
ATOM 712 O O . SER A 1 88 ? -14.085 3.788 15.948 1.00 82.81 88 SER A O 1
ATOM 714 N N . PHE A 1 89 ? -12.816 3.795 14.096 1.00 85.88 89 PHE A N 1
ATOM 715 C CA . PHE A 1 89 ? -11.600 3.242 14.699 1.00 85.88 89 PHE A CA 1
ATOM 716 C C . PHE A 1 89 ? -10.856 4.199 15.649 1.00 85.88 89 PHE A C 1
ATOM 718 O O . PHE A 1 89 ? -9.817 3.828 16.199 1.00 85.88 89 PHE A O 1
ATOM 725 N N . HIS A 1 90 ? -11.358 5.419 15.874 1.00 85.19 90 HIS A N 1
ATOM 726 C CA . HIS A 1 90 ? -10.761 6.355 16.825 1.00 85.19 90 HIS A CA 1
ATOM 727 C C . HIS A 1 90 ? -10.758 5.758 18.249 1.00 85.19 90 HIS A C 1
ATOM 729 O O . HIS A 1 90 ? -11.760 5.166 18.657 1.00 85.19 90 HIS A O 1
ATOM 735 N N . PRO A 1 91 ? -9.686 5.933 19.053 1.00 84.75 91 PRO A N 1
ATOM 736 C CA . PRO A 1 91 ? -9.572 5.306 20.376 1.00 84.75 91 PRO A CA 1
ATOM 737 C C . PRO A 1 91 ? -10.760 5.557 21.312 1.00 84.75 91 PRO A C 1
ATOM 739 O O . PRO A 1 91 ? -11.149 4.666 22.056 1.00 84.75 91 PRO A O 1
ATOM 742 N N . ASN A 1 92 ? -11.359 6.749 21.236 1.00 85.94 92 ASN A N 1
ATOM 743 C CA . ASN A 1 92 ? -12.505 7.140 22.067 1.00 85.94 92 ASN A CA 1
ATOM 744 C C . ASN A 1 92 ? -13.858 6.573 21.599 1.00 85.94 92 ASN A C 1
ATOM 746 O O . ASN A 1 92 ? -14.855 6.781 22.282 1.00 85.94 92 ASN A O 1
ATOM 750 N N . THR A 1 93 ? -13.928 5.946 20.422 1.00 84.62 93 THR A N 1
ATOM 751 C CA . THR A 1 93 ? -15.193 5.480 19.822 1.00 84.62 93 THR A CA 1
ATOM 752 C C . THR A 1 93 ? -15.196 4.004 19.463 1.00 84.62 93 THR A C 1
ATOM 754 O O . THR A 1 93 ? -16.274 3.425 19.371 1.00 84.62 93 THR A O 1
ATOM 757 N N . ARG A 1 94 ? -14.022 3.406 19.239 1.00 88.19 94 ARG A N 1
ATOM 758 C CA . ARG A 1 94 ? -13.912 2.029 18.758 1.00 88.19 94 ARG A CA 1
ATOM 759 C C . ARG A 1 94 ? -14.422 1.021 19.784 1.00 88.19 94 ARG A C 1
ATOM 761 O O . ARG A 1 94 ? -14.110 1.105 20.973 1.00 88.19 94 ARG A O 1
ATOM 768 N N . THR A 1 95 ? -15.143 0.025 19.298 1.00 91.00 95 THR A N 1
ATOM 769 C CA . THR A 1 95 ? -15.477 -1.187 20.054 1.00 91.00 95 THR A CA 1
ATOM 770 C C . THR A 1 95 ? -14.240 -2.085 20.237 1.00 91.00 95 THR A C 1
ATOM 772 O O . THR A 1 95 ? -13.243 -1.927 19.522 1.00 91.00 95 THR A O 1
ATOM 775 N N . PRO A 1 96 ? -14.271 -3.066 21.162 1.00 92.12 96 PRO A N 1
ATOM 776 C CA . PRO A 1 96 ? -13.209 -4.069 21.273 1.00 92.12 96 PRO A CA 1
ATOM 777 C C . PRO A 1 96 ? -12.976 -4.862 19.975 1.00 92.12 96 PRO A C 1
ATOM 779 O O . PRO A 1 96 ? -11.836 -5.177 19.637 1.00 92.12 96 PRO A O 1
ATOM 782 N N . GLU A 1 97 ? -14.038 -5.141 19.217 1.00 90.75 97 GLU A N 1
ATOM 783 C CA . GLU A 1 97 ? -13.972 -5.850 17.932 1.00 90.75 97 GLU A CA 1
ATOM 784 C C . GLU A 1 97 ? -13.273 -5.010 16.856 1.00 90.75 97 GLU A C 1
ATOM 786 O O . GLU A 1 97 ? -12.390 -5.504 16.153 1.00 90.75 97 GLU A O 1
ATOM 791 N N . GLU A 1 98 ? -13.605 -3.719 16.765 1.00 90.44 98 GLU A N 1
ATOM 792 C CA . GLU A 1 98 ? -12.916 -2.776 15.879 1.00 90.44 98 GLU A CA 1
ATOM 793 C C . GLU A 1 98 ? -11.453 -2.578 16.285 1.00 90.44 98 GLU A C 1
ATOM 795 O O . GLU A 1 98 ? -10.584 -2.471 15.422 1.00 90.44 98 GLU A O 1
ATOM 800 N N . ALA A 1 99 ? -11.148 -2.569 17.585 1.00 89.88 99 ALA A N 1
ATOM 801 C CA . ALA A 1 99 ? -9.768 -2.521 18.054 1.00 89.88 99 ALA A CA 1
ATOM 802 C C . ALA A 1 99 ? -8.980 -3.758 17.594 1.00 89.88 99 ALA A C 1
ATOM 804 O O . ALA A 1 99 ? -7.894 -3.606 17.041 1.00 89.88 99 ALA A O 1
ATOM 805 N N . ALA A 1 100 ? -9.540 -4.963 17.739 1.00 90.38 100 ALA A N 1
ATOM 806 C CA . ALA A 1 100 ? -8.904 -6.195 17.269 1.00 90.38 100 ALA A CA 1
ATOM 807 C C . ALA A 1 100 ? -8.738 -6.225 15.738 1.00 90.38 100 ALA A C 1
ATOM 809 O O . ALA A 1 100 ? -7.716 -6.682 15.225 1.00 90.38 100 ALA A O 1
ATOM 810 N N . LEU A 1 101 ? -9.723 -5.718 14.991 1.00 90.19 101 LEU A N 1
ATOM 811 C CA . LEU A 1 101 ? -9.626 -5.579 13.539 1.00 90.19 101 LEU A CA 1
ATOM 812 C C . LEU A 1 101 ? -8.519 -4.594 13.132 1.00 90.19 101 LEU A C 1
ATOM 814 O O . LEU A 1 101 ? -7.758 -4.897 12.217 1.00 90.19 101 LEU A O 1
ATOM 818 N N . LEU A 1 102 ? -8.388 -3.468 13.838 1.00 89.62 102 LEU A N 1
ATOM 819 C CA . LEU A 1 102 ? -7.335 -2.485 13.590 1.00 89.62 102 LEU A CA 1
ATOM 820 C C . LEU A 1 102 ? -5.936 -3.045 13.867 1.00 89.62 102 LEU A C 1
ATOM 822 O O . LEU A 1 102 ? -5.019 -2.770 13.099 1.00 89.62 102 LEU A O 1
ATOM 826 N N . GLU A 1 103 ? -5.754 -3.827 14.932 1.00 89.31 103 GLU A N 1
ATOM 827 C CA . GLU A 1 103 ? -4.449 -4.447 15.202 1.00 89.31 103 GLU A CA 1
ATOM 828 C C . GLU A 1 103 ? -4.084 -5.479 14.123 1.00 89.31 103 GLU A C 1
ATOM 830 O O . GLU A 1 103 ? -2.973 -5.440 13.599 1.00 89.31 103 GLU A O 1
ATOM 835 N N . ARG A 1 104 ? -5.040 -6.307 13.670 1.00 88.44 104 ARG A N 1
ATOM 836 C CA . ARG A 1 104 ? -4.814 -7.204 12.518 1.00 88.44 104 ARG A CA 1
ATOM 837 C C . ARG A 1 104 ? -4.461 -6.444 11.244 1.00 88.44 104 ARG A C 1
ATOM 839 O O . ARG A 1 104 ? -3.621 -6.900 10.474 1.00 88.44 104 ARG A O 1
ATOM 846 N N . PHE A 1 105 ? -5.105 -5.301 11.011 1.00 89.50 105 PHE A N 1
ATOM 847 C CA . PHE A 1 105 ? -4.769 -4.445 9.882 1.00 89.50 105 PHE A CA 1
ATOM 848 C C . PHE A 1 105 ? -3.319 -3.969 9.973 1.00 89.50 105 PHE A C 1
ATOM 850 O O . PHE A 1 105 ? -2.567 -4.201 9.035 1.00 89.50 105 PHE A O 1
ATOM 857 N N . LYS A 1 106 ? -2.906 -3.383 11.106 1.00 88.00 106 LYS A N 1
ATOM 858 C CA . LYS A 1 106 ? -1.529 -2.901 11.321 1.00 88.00 106 LYS A CA 1
ATOM 859 C C . LYS A 1 106 ? -0.481 -3.996 11.136 1.00 88.00 106 LYS A C 1
ATOM 861 O O . LYS A 1 106 ? 0.559 -3.727 10.537 1.00 88.00 106 LYS A O 1
ATOM 866 N N . ASP A 1 107 ? -0.765 -5.206 11.616 1.00 87.69 107 ASP A N 1
ATOM 867 C CA . ASP A 1 107 ? 0.096 -6.376 11.421 1.00 87.69 107 ASP A CA 1
ATOM 868 C C . ASP A 1 107 ? 0.286 -6.694 9.935 1.00 87.69 107 ASP A C 1
ATOM 870 O O . ASP A 1 107 ? 1.397 -6.987 9.496 1.00 87.69 107 ASP A O 1
ATOM 874 N N . LEU A 1 108 ? -0.797 -6.607 9.164 1.00 86.38 108 LEU A N 1
ATOM 875 C CA . LEU A 1 108 ? -0.821 -6.929 7.744 1.00 86.38 108 LEU A CA 1
ATOM 876 C C . LEU A 1 108 ? -0.132 -5.864 6.878 1.00 86.38 108 LEU A C 1
ATOM 878 O O . LEU A 1 108 ? 0.475 -6.221 5.876 1.00 86.38 108 LEU A O 1
ATOM 882 N N . ILE A 1 109 ? -0.184 -4.586 7.266 1.00 84.00 109 ILE A N 1
ATOM 883 C CA . ILE A 1 109 ? 0.429 -3.468 6.519 1.00 84.00 109 ILE A CA 1
ATOM 884 C C . ILE A 1 109 ? 1.838 -3.084 7.003 1.00 84.00 109 ILE A C 1
ATOM 886 O O . ILE A 1 109 ? 2.336 -2.011 6.658 1.00 84.00 109 ILE A O 1
ATOM 890 N N . GLY A 1 110 ? 2.458 -3.896 7.866 1.00 77.06 110 GLY A N 1
ATOM 891 C CA . GLY A 1 110 ? 3.803 -3.627 8.386 1.00 77.06 110 GLY A CA 1
ATOM 892 C C . GLY A 1 110 ? 3.909 -2.366 9.256 1.00 77.06 110 GLY A C 1
ATOM 893 O O . GLY A 1 110 ? 4.993 -1.803 9.390 1.00 77.06 110 GLY A O 1
ATOM 894 N N . ALA A 1 111 ? 2.804 -1.917 9.861 1.00 76.00 111 ALA A N 1
ATOM 895 C CA . ALA A 1 111 ? 2.731 -0.707 10.685 1.00 76.00 111 ALA A CA 1
ATOM 896 C C . ALA A 1 111 ? 2.837 -1.001 12.195 1.00 76.00 111 ALA A C 1
ATOM 898 O O . ALA A 1 111 ? 2.228 -0.301 13.010 1.00 76.00 111 ALA A O 1
ATOM 899 N N . LYS A 1 112 ? 3.578 -2.051 12.580 1.00 65.50 112 LYS A N 1
ATOM 900 C CA . LYS A 1 112 ? 3.838 -2.361 13.993 1.00 65.50 112 LYS A CA 1
ATOM 901 C C . LYS A 1 112 ? 4.626 -1.219 14.638 1.00 65.50 112 LYS A C 1
ATOM 903 O O . LYS A 1 112 ? 5.707 -0.873 14.165 1.00 65.50 112 LYS A O 1
ATOM 908 N N . GLY A 1 113 ? 4.052 -0.649 15.696 1.00 49.78 113 GLY A N 1
ATOM 909 C CA . GLY A 1 113 ? 4.733 0.230 16.648 1.00 49.78 113 GLY A CA 1
ATOM 910 C C . GLY A 1 113 ? 5.268 -0.561 17.829 1.00 49.78 113 GLY A C 1
ATOM 911 O O . GLY A 1 113 ? 4.646 -1.597 18.159 1.00 49.78 113 GLY A O 1
#

Radius of gyration: 16.64 Å; chains: 1; bounding box: 32×30×50 Å

Sequence (113 aa):
MQLVLGYLVNEIWLRDYAKQHQYYGDLDPETLALYHESAYPILIRSEEMDGLYEAGCDLIARCGMRATLNPVWISNCESCFCWCISRSFHPNTRTPEEAALLERFKDLIGAKG

Secondary structure (DSSP, 8-state):
----EEEE--HHHHHHHHHHTTSS-PPPHHHHHTS-GGGHHHHHHHHHHHHHHHHHHHHHHHH-S-EEEEEE--TTSPPEEEEEE-GGGSTTT--HHHHHHHHHHHHHTT---